Protein AF-A0A257XDQ1-F1 (afdb_monomer)

pLDDT: mean 88.64, std 8.13, range [65.81, 97.06]

Mean predicted aligned error: 6.96 Å

Radius of gyration: 19.27 Å; Cα contacts (8 Å, |Δi|>4): 38; chains: 1; bounding box: 41×22×68 Å

Solvent-accessible surface area (backbone atoms only — not comparable to full-atom values): 5580 Å² total; per-residue (Å²): 133,54,73,66,55,53,52,51,50,50,52,54,50,49,50,53,50,52,51,52,50,50,53,52,48,52,54,50,49,53,50,49,50,56,33,64,74,64,78,47,88,65,85,69,54,65,58,51,54,47,50,33,53,52,35,39,51,50,45,52,54,47,24,62,74,77,38,57,92,42,62,90,60,46,62,69,56,23,52,57,48,19,54,54,50,43,48,54,52,53,51,48,46,43,64,68,66,68,73,109

Secondary structure (DSSP, 8-state):
--HHHHHHHHHHHHHHHHHHHHHHHHHHHHHHHHHHHHSS--TTHHHHHHHHHHHHHHHHHHHHHH-GGGTTTHHHHHHHHHHHHHHHHHHHHIIIII--

Structure (mmCIF, N/CA/C/O backbone):
data_AF-A0A257XDQ1-F1
#
_entry.id   AF-A0A257XDQ1-F1
#
loop_
_atom_site.group_PDB
_atom_site.id
_atom_site.type_symbol
_atom_site.label_atom_id
_atom_site.label_alt_id
_atom_site.label_comp_id
_atom_site.label_asym_id
_atom_site.label_entity_id
_atom_site.label_seq_id
_atom_site.pdbx_PDB_ins_code
_atom_site.Cartn_x
_atom_site.Cartn_y
_atom_site.Cartn_z
_atom_site.occupancy
_atom_site.B_iso_or_equiv
_atom_site.auth_seq_id
_atom_site.auth_comp_id
_atom_site.auth_asym_id
_atom_site.auth_atom_id
_atom_site.pdbx_PDB_model_num
ATOM 1 N N . MET A 1 1 ? 2.269 12.643 35.773 1.00 72.62 1 MET A N 1
ATOM 2 C CA . MET A 1 1 ? 2.066 11.376 35.039 1.00 72.62 1 MET A CA 1
ATOM 3 C C . MET A 1 1 ? 2.540 10.262 35.943 1.00 72.62 1 MET A C 1
ATOM 5 O O . MET A 1 1 ? 3.649 10.373 36.456 1.00 72.62 1 MET A O 1
ATOM 9 N N . SER A 1 2 ? 1.698 9.272 36.229 1.00 93.00 2 SER A N 1
ATOM 10 C CA . SER A 1 2 ? 2.114 8.131 37.045 1.00 93.00 2 SER A CA 1
ATOM 11 C C . SER A 1 2 ? 3.023 7.202 36.233 1.00 93.00 2 SER A C 1
ATOM 13 O O . SER A 1 2 ? 3.004 7.214 35.001 1.00 93.00 2 SER A O 1
ATOM 15 N N . LEU A 1 3 ? 3.830 6.389 36.915 1.00 93.12 3 LEU A N 1
ATOM 16 C CA . LEU A 1 3 ? 4.708 5.412 36.264 1.00 93.12 3 LEU A CA 1
ATOM 17 C C . LEU A 1 3 ? 3.900 4.382 35.449 1.00 93.12 3 LEU A C 1
ATOM 19 O O . LEU A 1 3 ? 4.326 3.956 34.378 1.00 93.12 3 LEU A O 1
ATOM 23 N N . THR A 1 4 ? 2.687 4.072 35.907 1.00 94.56 4 THR A N 1
ATOM 24 C CA . THR A 1 4 ? 1.713 3.232 35.205 1.00 94.56 4 THR A CA 1
ATOM 25 C C . THR A 1 4 ? 1.228 3.874 33.903 1.00 94.56 4 THR A C 1
ATOM 27 O O . THR A 1 4 ? 1.156 3.189 32.887 1.00 94.56 4 THR A O 1
ATOM 30 N N . ASP A 1 5 ? 0.966 5.186 33.887 1.00 94.75 5 ASP A N 1
ATOM 31 C CA . ASP A 1 5 ? 0.554 5.897 32.664 1.00 94.75 5 ASP A CA 1
ATOM 32 C C . ASP A 1 5 ? 1.662 5.868 31.609 1.00 94.75 5 ASP A C 1
ATOM 34 O O . ASP A 1 5 ? 1.409 5.618 30.432 1.00 94.75 5 ASP A O 1
ATOM 38 N N . ILE A 1 6 ? 2.909 6.077 32.041 1.00 95.06 6 ILE A N 1
ATOM 39 C CA . ILE A 1 6 ? 4.086 6.031 31.166 1.00 95.06 6 ILE A CA 1
ATOM 40 C C . ILE A 1 6 ? 4.266 4.622 30.591 1.00 95.06 6 ILE A C 1
ATOM 42 O O . ILE A 1 6 ? 4.501 4.473 29.390 1.00 95.06 6 ILE A O 1
ATOM 46 N N . MET A 1 7 ? 4.117 3.585 31.420 1.00 95.44 7 MET A N 1
ATOM 47 C CA . MET A 1 7 ? 4.206 2.192 30.980 1.00 95.44 7 MET A CA 1
ATOM 48 C C . MET A 1 7 ? 3.103 1.851 29.969 1.00 95.44 7 MET A C 1
ATOM 50 O O . MET A 1 7 ? 3.396 1.279 28.922 1.00 95.44 7 MET A O 1
ATOM 54 N N . ASN A 1 8 ? 1.861 2.270 30.218 1.00 96.38 8 ASN A N 1
ATOM 55 C CA . ASN A 1 8 ? 0.737 2.036 29.310 1.00 96.38 8 ASN A CA 1
ATOM 56 C C . ASN A 1 8 ? 0.937 2.721 27.951 1.00 96.38 8 ASN A C 1
ATOM 58 O O . ASN A 1 8 ? 0.725 2.098 26.911 1.00 96.38 8 ASN A O 1
ATOM 62 N N . ILE A 1 9 ? 1.393 3.979 27.945 1.00 95.81 9 ILE A N 1
ATOM 63 C CA . ILE A 1 9 ? 1.713 4.706 26.708 1.00 95.81 9 ILE A CA 1
ATOM 64 C C . ILE A 1 9 ? 2.837 3.996 25.954 1.00 95.81 9 ILE A C 1
ATOM 66 O O . ILE A 1 9 ? 2.719 3.775 24.752 1.00 95.81 9 ILE A O 1
ATOM 70 N N . THR A 1 10 ? 3.903 3.607 26.653 1.00 96.12 10 THR A N 1
ATOM 71 C CA . THR A 1 10 ? 5.056 2.934 26.039 1.00 96.12 10 THR A CA 1
ATOM 72 C C . THR A 1 10 ? 4.647 1.616 25.387 1.00 96.12 10 THR A C 1
ATOM 74 O O . THR A 1 10 ? 5.046 1.348 24.258 1.00 96.12 10 THR A O 1
ATOM 77 N N . LEU A 1 11 ? 3.809 0.815 26.052 1.00 96.56 11 LEU A N 1
ATOM 78 C CA . LEU A 1 11 ? 3.319 -0.450 25.502 1.00 96.56 11 LEU A CA 1
ATOM 79 C C . LEU A 1 11 ? 2.422 -0.232 24.278 1.00 96.56 11 LEU A C 1
ATOM 81 O O . LEU A 1 11 ? 2.636 -0.859 23.242 1.00 96.56 11 LEU A O 1
ATOM 85 N N . MET A 1 12 ? 1.456 0.684 24.370 1.00 96.50 12 MET A N 1
ATOM 86 C CA . MET A 1 12 ? 0.526 0.984 23.276 1.00 96.50 12 MET A CA 1
ATOM 87 C C . MET A 1 12 ? 1.250 1.545 22.049 1.00 96.50 12 MET A C 1
ATOM 89 O O . MET A 1 12 ? 1.060 1.057 20.936 1.00 96.50 12 MET A O 1
ATOM 93 N N . GLN A 1 13 ? 2.107 2.549 22.245 1.00 96.38 13 GLN A N 1
ATOM 94 C CA . GLN A 1 13 ? 2.839 3.194 21.155 1.00 96.38 13 GLN A CA 1
ATOM 95 C C . GLN A 1 13 ? 3.936 2.292 20.592 1.00 96.38 13 GLN A C 1
ATOM 97 O O . GLN A 1 13 ? 4.133 2.254 19.380 1.00 96.38 13 GLN A O 1
ATOM 102 N N . GLY A 1 14 ? 4.610 1.519 21.448 1.00 96.75 14 GLY A N 1
ATOM 103 C CA . GLY A 1 14 ? 5.584 0.521 21.018 1.00 96.75 14 GLY A CA 1
ATOM 104 C C . GLY A 1 14 ? 4.945 -0.536 20.121 1.00 96.75 14 GLY A C 1
ATOM 105 O O . GLY A 1 14 ? 5.467 -0.820 19.045 1.00 96.75 14 GLY A O 1
ATOM 106 N N . PHE A 1 15 ? 3.778 -1.058 20.510 1.00 96.62 15 PHE A N 1
ATOM 107 C CA . PHE A 1 15 ? 3.029 -2.016 19.699 1.00 96.62 15 PHE A CA 1
ATOM 108 C C .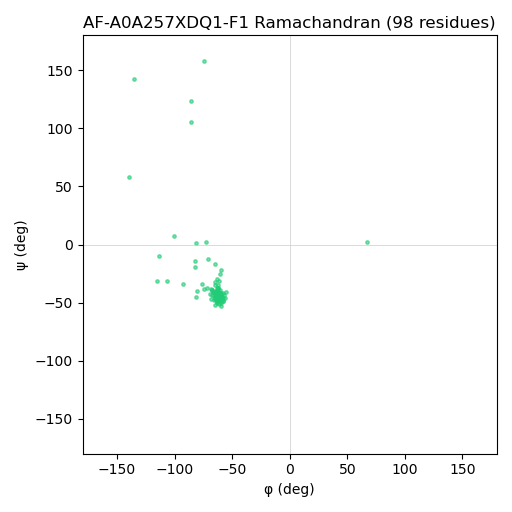 PHE A 1 15 ? 2.540 -1.406 18.378 1.00 96.62 15 PHE A C 1
ATOM 110 O O . PHE A 1 15 ? 2.740 -1.999 17.319 1.00 96.62 15 PHE A O 1
ATOM 117 N N . ALA A 1 16 ? 1.954 -0.205 18.415 1.00 96.19 16 ALA A N 1
ATOM 118 C CA . ALA A 1 16 ? 1.506 0.494 17.211 1.00 96.19 16 ALA A CA 1
ATOM 119 C C . ALA A 1 16 ? 2.669 0.762 16.238 1.00 96.19 16 ALA A C 1
ATOM 121 O O . ALA A 1 16 ? 2.542 0.513 15.038 1.00 96.19 16 ALA A O 1
ATOM 122 N N . GLY A 1 17 ? 3.821 1.196 16.758 1.00 96.94 17 GLY A N 1
ATOM 123 C CA . GLY A 1 17 ? 5.038 1.412 15.979 1.00 96.94 17 GLY A CA 1
ATOM 124 C C . GLY A 1 17 ? 5.562 0.127 15.339 1.00 96.94 17 GLY A C 1
ATOM 125 O O . GLY A 1 17 ? 5.833 0.112 14.141 1.00 96.94 17 GLY A O 1
ATOM 126 N N . LEU A 1 18 ? 5.638 -0.970 16.100 1.00 97.06 18 LEU A N 1
ATOM 127 C CA . LEU A 1 18 ? 6.031 -2.292 15.592 1.00 97.06 18 LEU A CA 1
ATOM 128 C C . LEU A 1 18 ? 5.072 -2.815 14.518 1.00 97.06 18 LEU A C 1
ATOM 130 O O . LEU A 1 18 ? 5.516 -3.367 13.509 1.00 97.06 18 LEU A O 1
ATOM 134 N N . SER A 1 19 ? 3.767 -2.619 14.706 1.00 96.44 19 SER A N 1
ATOM 135 C CA . SER A 1 19 ? 2.748 -3.002 13.729 1.00 96.44 19 SER A CA 1
ATOM 136 C C . SER A 1 19 ? 2.908 -2.219 12.427 1.00 96.44 19 SER A C 1
ATOM 138 O O . SER A 1 19 ? 2.970 -2.814 11.351 1.00 96.44 19 SER A O 1
ATOM 140 N N . LEU A 1 20 ? 3.023 -0.889 12.509 1.00 95.69 20 LEU A N 1
ATOM 141 C CA . LEU A 1 20 ? 3.198 -0.032 11.337 1.00 95.69 20 LEU A CA 1
ATOM 142 C C . LEU A 1 20 ? 4.514 -0.343 10.612 1.00 95.69 20 LEU A C 1
ATOM 144 O O . LEU A 1 20 ? 4.527 -0.481 9.391 1.00 95.69 20 LEU A O 1
ATOM 148 N N . PHE A 1 21 ? 5.602 -0.527 11.365 1.00 96.38 21 PHE A N 1
ATOM 149 C CA . PHE A 1 21 ? 6.890 -0.959 10.827 1.00 96.38 21 PHE A CA 1
ATOM 150 C C . PHE A 1 21 ? 6.766 -2.279 10.065 1.00 96.38 21 PHE A C 1
ATOM 152 O O . PHE A 1 21 ? 7.254 -2.377 8.945 1.00 96.38 21 PHE A O 1
ATOM 159 N N . SER A 1 22 ? 6.074 -3.272 10.629 1.00 95.69 22 SER A N 1
ATOM 160 C CA . SER A 1 22 ? 5.889 -4.579 9.989 1.00 95.69 22 SER A CA 1
ATOM 161 C C . SER A 1 22 ? 5.107 -4.471 8.679 1.00 95.69 22 SER A C 1
ATOM 163 O O . SER A 1 22 ? 5.478 -5.096 7.690 1.00 95.69 22 SER A O 1
ATOM 165 N N . VAL A 1 23 ? 4.058 -3.644 8.637 1.00 91.25 23 VAL A N 1
ATOM 166 C CA . VAL A 1 23 ? 3.270 -3.391 7.419 1.00 91.25 23 VAL A CA 1
ATOM 167 C C . VAL A 1 23 ? 4.114 -2.708 6.338 1.00 91.25 23 VAL A C 1
ATOM 169 O O . VAL A 1 23 ? 4.113 -3.146 5.187 1.00 91.25 23 VAL A O 1
ATOM 172 N N . LEU A 1 24 ? 4.872 -1.670 6.703 1.00 90.56 24 LEU A N 1
ATOM 173 C CA . LEU A 1 24 ? 5.775 -0.973 5.781 1.00 90.56 24 LEU A CA 1
ATOM 174 C C . LEU A 1 24 ? 6.904 -1.890 5.288 1.00 90.56 24 LEU A C 1
ATOM 176 O O . LEU A 1 24 ? 7.235 -1.870 4.104 1.00 90.56 24 LEU A O 1
ATOM 180 N N . LEU A 1 25 ? 7.451 -2.730 6.172 1.00 93.12 25 LEU A N 1
ATOM 181 C CA . LEU A 1 25 ? 8.461 -3.731 5.837 1.00 93.12 25 LEU A CA 1
ATOM 182 C C . LEU A 1 25 ? 7.905 -4.759 4.852 1.00 93.12 25 LEU A C 1
ATOM 184 O O . LEU A 1 25 ? 8.555 -5.029 3.849 1.00 93.12 25 LEU A O 1
ATOM 188 N N . LEU A 1 26 ? 6.711 -5.306 5.097 1.00 91.00 26 LEU A N 1
ATOM 189 C CA . LEU A 1 26 ? 6.069 -6.262 4.191 1.00 91.00 26 LEU A CA 1
ATOM 190 C C . LEU A 1 26 ? 5.791 -5.646 2.815 1.00 91.00 26 LEU A C 1
ATOM 192 O O . LEU A 1 26 ? 6.071 -6.286 1.802 1.00 91.00 26 LEU A O 1
ATOM 196 N N . MET A 1 27 ? 5.309 -4.398 2.762 1.00 85.69 27 MET A N 1
ATOM 197 C CA . MET A 1 27 ? 5.153 -3.671 1.496 1.00 85.69 27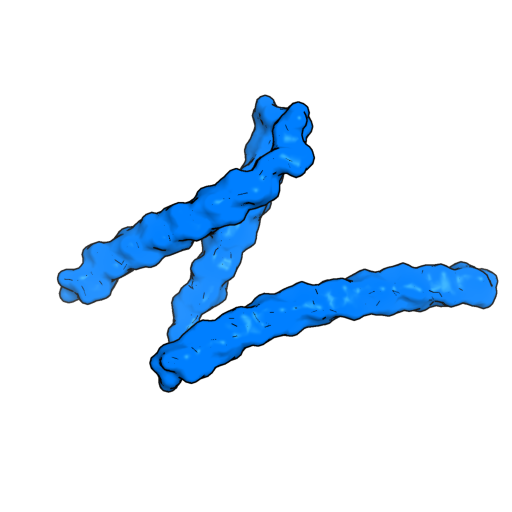 MET A CA 1
ATOM 198 C C . MET A 1 27 ? 6.491 -3.508 0.765 1.00 85.69 27 MET A C 1
ATOM 200 O O . MET A 1 27 ? 6.587 -3.830 -0.419 1.00 85.69 27 MET A O 1
ATOM 204 N N . GLY A 1 28 ? 7.536 -3.055 1.464 1.00 85.81 28 GLY A N 1
ATOM 205 C CA . GLY A 1 28 ? 8.870 -2.877 0.885 1.00 85.81 28 GLY A CA 1
ATOM 206 C C . GLY A 1 28 ? 9.503 -4.190 0.417 1.00 85.81 28 GLY A C 1
ATOM 207 O O . GLY A 1 28 ? 10.133 -4.234 -0.637 1.00 85.81 28 GLY A O 1
ATOM 208 N N . LEU A 1 29 ? 9.292 -5.280 1.155 1.00 88.50 29 LEU A N 1
ATOM 209 C CA . LEU A 1 29 ? 9.759 -6.617 0.796 1.00 88.50 29 LEU A CA 1
ATOM 210 C C . LEU A 1 29 ? 9.039 -7.136 -0.454 1.00 88.50 29 LEU A C 1
ATOM 212 O O . LEU A 1 29 ? 9.687 -7.681 -1.343 1.00 88.50 29 LEU A O 1
ATOM 216 N N . GLY A 1 30 ? 7.728 -6.903 -0.571 1.00 83.62 30 GLY A N 1
ATOM 217 C CA . GLY A 1 30 ? 6.967 -7.206 -1.786 1.00 83.62 30 GLY A CA 1
ATOM 218 C C . GLY A 1 30 ? 7.528 -6.485 -3.017 1.00 83.62 30 GLY A C 1
ATOM 219 O O . GLY A 1 30 ? 7.768 -7.122 -4.045 1.00 83.62 30 GLY A O 1
ATOM 220 N N . LEU A 1 31 ? 7.832 -5.187 -2.889 1.00 78.38 31 LEU A N 1
ATOM 221 C CA . LEU A 1 31 ? 8.530 -4.414 -3.925 1.00 78.38 31 LEU A CA 1
ATOM 222 C C . LEU A 1 31 ? 9.888 -5.018 -4.284 1.00 78.38 31 LEU A C 1
ATOM 224 O O . LEU A 1 31 ? 10.200 -5.192 -5.462 1.00 78.38 31 LEU A O 1
ATOM 228 N N . ALA A 1 32 ? 10.694 -5.326 -3.267 1.00 83.31 32 ALA A N 1
ATOM 229 C CA . ALA A 1 32 ? 12.039 -5.855 -3.442 1.00 83.31 32 ALA A CA 1
ATOM 230 C C . ALA A 1 32 ? 12.032 -7.213 -4.156 1.00 83.31 32 ALA A C 1
ATOM 232 O O . ALA A 1 32 ? 12.891 -7.451 -5.000 1.00 83.31 32 ALA A O 1
ATOM 233 N N . ILE A 1 33 ? 11.053 -8.080 -3.876 1.00 83.94 33 ILE A N 1
ATOM 234 C CA . ILE A 1 33 ? 10.876 -9.346 -4.598 1.00 83.94 33 ILE A CA 1
ATOM 235 C C . ILE A 1 33 ? 10.519 -9.072 -6.059 1.00 83.94 33 ILE A C 1
ATOM 237 O O . ILE A 1 33 ? 11.182 -9.594 -6.950 1.00 83.94 33 ILE A O 1
ATOM 241 N N . ILE A 1 34 ? 9.508 -8.241 -6.318 1.00 77.19 34 ILE A N 1
ATOM 242 C CA . ILE A 1 34 ? 9.029 -7.962 -7.679 1.00 77.19 34 ILE A CA 1
ATOM 243 C C . ILE A 1 34 ? 10.156 -7.365 -8.537 1.00 77.19 34 ILE A C 1
ATOM 245 O O . ILE A 1 34 ? 10.457 -7.882 -9.613 1.00 77.19 34 ILE A O 1
ATOM 249 N N . PHE A 1 35 ? 10.847 -6.335 -8.043 1.00 71.81 35 PHE A N 1
ATOM 250 C CA . PHE A 1 35 ? 11.985 -5.733 -8.745 1.00 71.81 35 PHE A CA 1
ATOM 251 C C . PHE A 1 35 ? 13.204 -6.650 -8.817 1.00 71.81 35 PHE A C 1
ATOM 253 O O . PHE A 1 35 ? 13.872 -6.701 -9.849 1.00 71.81 35 PHE A O 1
ATOM 260 N N . GLY A 1 36 ? 13.475 -7.406 -7.753 1.00 76.81 36 GLY A N 1
ATOM 261 C CA . GLY A 1 36 ? 14.576 -8.361 -7.703 1.00 76.81 36 GLY A CA 1
ATOM 262 C C . GLY A 1 36 ? 14.430 -9.482 -8.732 1.00 76.81 36 GLY A C 1
ATOM 263 O O . GLY A 1 36 ? 15.429 -9.913 -9.297 1.00 76.81 36 GLY A O 1
ATOM 264 N N . GLN A 1 37 ? 13.200 -9.920 -9.022 1.00 78.75 37 GLN A N 1
ATOM 265 C CA . GLN A 1 37 ? 12.935 -10.904 -10.077 1.00 78.75 37 GLN A CA 1
ATOM 266 C C . GLN A 1 37 ? 12.999 -10.300 -11.488 1.00 78.75 37 GLN A C 1
ATOM 268 O O . GLN A 1 37 ? 13.426 -10.980 -12.416 1.00 78.75 37 GLN A O 1
ATOM 273 N N . MET A 1 38 ? 12.599 -9.036 -11.670 1.00 77.50 38 MET A N 1
ATOM 274 C CA . MET A 1 38 ? 12.594 -8.391 -12.992 1.00 77.50 38 MET A CA 1
ATOM 275 C C . MET A 1 38 ? 13.962 -7.840 -13.423 1.00 77.50 38 MET A C 1
ATOM 277 O O . MET A 1 38 ? 14.133 -7.503 -14.591 1.00 77.50 38 MET A O 1
ATOM 281 N N . GLY A 1 39 ? 14.938 -7.722 -12.515 1.00 72.81 39 GLY A N 1
ATOM 282 C CA . GLY A 1 39 ? 16.291 -7.237 -12.830 1.00 72.81 39 GLY A CA 1
ATOM 283 C C . GLY A 1 39 ? 16.366 -5.757 -13.236 1.00 72.81 39 GLY A C 1
ATOM 284 O O . GLY A 1 39 ? 17.447 -5.254 -13.536 1.00 72.81 39 GLY A O 1
ATOM 285 N N . VAL A 1 40 ? 15.232 -5.051 -13.220 1.00 74.81 40 VA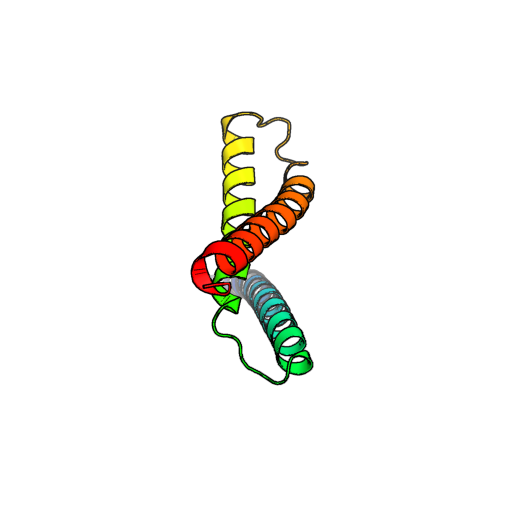L A N 1
ATOM 286 C CA . VAL A 1 40 ? 15.093 -3.623 -13.516 1.00 74.81 40 VAL A CA 1
ATOM 287 C C . VAL A 1 40 ? 14.182 -2.968 -12.478 1.00 74.81 40 VAL A C 1
ATOM 289 O O . VAL A 1 40 ? 13.189 -3.553 -12.037 1.00 74.81 40 VAL A O 1
ATOM 292 N N . ILE A 1 41 ? 14.512 -1.736 -12.088 1.00 67.56 41 ILE A N 1
ATOM 293 C CA . ILE A 1 41 ? 13.667 -0.923 -11.207 1.00 67.56 41 ILE A CA 1
ATOM 294 C C . ILE A 1 41 ? 12.658 -0.194 -12.095 1.00 67.56 41 ILE A C 1
ATOM 296 O O . ILE A 1 41 ? 13.012 0.748 -12.800 1.00 67.56 41 ILE A O 1
ATOM 300 N N . ASN A 1 42 ? 11.406 -0.651 -12.085 1.00 68.12 42 ASN A N 1
ATOM 301 C CA . ASN A 1 42 ? 10.323 0.009 -12.807 1.00 68.12 42 ASN A CA 1
ATOM 302 C C . ASN A 1 42 ? 9.712 1.126 -11.939 1.00 68.12 42 ASN A C 1
ATOM 304 O O . ASN A 1 42 ? 9.233 0.863 -10.836 1.00 68.12 42 ASN A O 1
ATOM 308 N N . MET A 1 43 ? 9.690 2.365 -12.441 1.00 65.81 43 MET A N 1
ATOM 309 C CA . MET A 1 43 ? 9.105 3.521 -11.739 1.00 65.81 43 MET A CA 1
ATOM 310 C C . MET A 1 43 ? 7.564 3.478 -11.656 1.00 65.81 43 MET A C 1
ATOM 312 O O . MET A 1 43 ? 6.983 4.191 -10.843 1.00 65.81 43 MET A O 1
ATOM 316 N N . ALA A 1 44 ? 6.908 2.586 -12.405 1.00 66.50 44 ALA A N 1
ATOM 317 C CA . ALA A 1 44 ? 5.459 2.341 -12.388 1.00 66.50 44 ALA A CA 1
ATOM 318 C C . ALA A 1 44 ? 4.942 1.602 -11.132 1.00 66.50 44 ALA A C 1
ATOM 320 O O . ALA A 1 44 ? 3.776 1.240 -11.023 1.00 66.50 44 ALA A O 1
A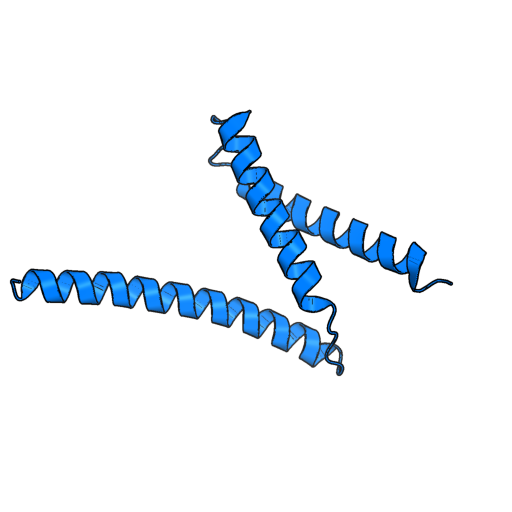TOM 321 N N . HIS A 1 45 ? 5.790 1.283 -10.157 1.00 71.69 45 HIS A N 1
ATOM 322 C CA . HIS A 1 45 ? 5.337 0.451 -9.041 1.00 71.69 45 HIS A CA 1
ATOM 323 C C . HIS A 1 45 ? 4.445 1.206 -8.045 1.00 71.69 45 HIS A C 1
ATOM 325 O O . HIS A 1 45 ? 3.464 0.662 -7.534 1.00 71.69 45 HIS A O 1
ATOM 331 N N . GLY A 1 46 ? 4.771 2.474 -7.775 1.00 73.12 46 GLY A N 1
ATOM 332 C CA . GLY A 1 46 ? 4.013 3.296 -6.830 1.00 73.12 46 GLY A CA 1
ATOM 333 C C . GLY A 1 46 ? 2.577 3.560 -7.291 1.00 73.12 46 GLY A C 1
ATOM 334 O O . GLY A 1 46 ? 1.665 3.614 -6.468 1.00 73.12 46 GLY A O 1
ATOM 335 N N . GLU A 1 47 ? 2.349 3.659 -8.601 1.00 80.94 47 GLU A N 1
ATOM 336 C CA . GLU A 1 47 ? 1.020 3.880 -9.186 1.00 80.94 47 GLU A CA 1
ATOM 337 C C . GLU A 1 47 ? 0.103 2.661 -9.018 1.00 80.94 47 GLU A C 1
ATOM 339 O O . GLU A 1 47 ? -1.036 2.832 -8.586 1.00 80.94 47 GLU A O 1
ATOM 344 N N . PHE A 1 48 ? 0.590 1.429 -9.217 1.00 76.50 48 PHE A N 1
ATOM 345 C CA . PHE A 1 48 ? -0.224 0.226 -8.988 1.00 76.50 48 PHE A CA 1
ATOM 346 C C . PHE A 1 48 ? -0.561 0.009 -7.510 1.00 76.50 48 PHE A C 1
ATOM 348 O O . PHE A 1 48 ? -1.698 -0.338 -7.181 1.00 76.50 48 PHE A O 1
ATOM 355 N N . MET A 1 49 ? 0.388 0.276 -6.606 1.00 82.38 49 MET A N 1
ATOM 356 C CA . MET A 1 49 ? 0.117 0.273 -5.164 1.00 82.38 49 MET A CA 1
ATOM 357 C C . MET A 1 49 ? -0.957 1.309 -4.799 1.00 82.38 49 MET A C 1
ATOM 359 O O . MET A 1 49 ? -1.876 1.014 -4.032 1.00 82.38 49 MET A O 1
ATOM 363 N N . THR A 1 50 ? -0.876 2.504 -5.389 1.00 89.19 50 THR A N 1
ATOM 364 C CA . THR A 1 50 ? -1.836 3.590 -5.160 1.00 89.19 50 THR A CA 1
ATOM 365 C C . THR A 1 50 ? -3.231 3.217 -5.663 1.00 89.19 50 THR A C 1
ATOM 367 O O . THR A 1 50 ? -4.200 3.378 -4.926 1.00 89.19 50 THR A O 1
ATOM 370 N N . ILE A 1 51 ? -3.349 2.642 -6.865 1.00 91.31 51 ILE A N 1
ATOM 371 C CA . ILE A 1 51 ? -4.629 2.167 -7.420 1.00 91.31 51 ILE A CA 1
ATOM 372 C C . ILE A 1 51 ? -5.291 1.145 -6.483 1.00 91.31 51 ILE A C 1
ATOM 374 O O . ILE A 1 51 ? -6.492 1.236 -6.208 1.00 91.31 51 ILE A O 1
ATOM 378 N N . GLY A 1 52 ? -4.516 0.201 -5.941 1.00 91.19 52 GLY A N 1
ATOM 379 C CA . GLY A 1 52 ? -5.025 -0.778 -4.981 1.00 91.19 52 GLY A CA 1
ATOM 380 C C . GLY A 1 52 ? -5.527 -0.135 -3.684 1.00 91.19 52 GLY A C 1
ATOM 381 O O . GLY A 1 52 ? -6.645 -0.415 -3.249 1.00 91.19 52 GLY A O 1
ATOM 382 N N . ALA A 1 53 ? -4.747 0.780 -3.102 1.00 91.38 53 ALA A N 1
ATOM 383 C CA . ALA A 1 53 ? -5.126 1.495 -1.883 1.00 91.38 53 ALA A CA 1
ATOM 384 C C . ALA A 1 53 ? -6.404 2.333 -2.069 1.00 91.38 53 ALA A C 1
ATOM 386 O O . ALA A 1 53 ? -7.318 2.259 -1.245 1.00 91.38 53 ALA A O 1
ATOM 387 N N . TYR A 1 54 ? -6.507 3.074 -3.177 1.00 94.75 54 TYR A N 1
ATOM 388 C CA . TYR A 1 54 ? -7.705 3.854 -3.499 1.00 94.75 54 TYR A CA 1
ATOM 389 C C . TYR A 1 54 ? -8.925 2.969 -3.742 1.00 94.75 54 TYR A C 1
ATOM 391 O O . TYR A 1 54 ? -10.025 3.339 -3.338 1.00 94.75 54 TYR A O 1
ATOM 399 N N . THR A 1 55 ? -8.748 1.786 -4.336 1.00 94.75 55 THR A N 1
ATOM 400 C CA . THR A 1 55 ? -9.850 0.832 -4.508 1.00 94.75 55 THR A CA 1
ATOM 401 C C . THR A 1 55 ? -10.396 0.378 -3.157 1.00 94.75 55 THR A C 1
ATOM 403 O O . THR A 1 55 ? -11.606 0.421 -2.941 1.00 94.75 55 THR A O 1
ATOM 406 N N . ILE A 1 56 ? -9.524 0.005 -2.215 1.00 94.50 56 ILE A N 1
ATOM 407 C CA . ILE A 1 56 ? -9.945 -0.403 -0.866 1.00 94.50 56 ILE A CA 1
ATOM 408 C C . ILE A 1 56 ? -10.662 0.742 -0.150 1.00 94.50 56 ILE A C 1
ATOM 410 O O . ILE A 1 56 ? -11.745 0.538 0.399 1.00 94.50 56 ILE A O 1
ATOM 414 N N . TYR A 1 57 ? -10.092 1.947 -0.197 1.00 94.12 57 TYR A N 1
ATOM 415 C CA . TYR A 1 57 ? -10.703 3.134 0.395 1.00 94.12 57 TYR A CA 1
ATOM 416 C C . TYR A 1 57 ? -12.092 3.421 -0.192 1.00 94.12 57 TYR A C 1
ATOM 418 O O . TYR A 1 57 ? -13.048 3.635 0.555 1.00 94.12 57 TYR A O 1
ATOM 426 N N . MET A 1 58 ? -12.229 3.364 -1.519 1.00 94.69 58 MET A N 1
ATOM 427 C CA . MET A 1 58 ? -13.504 3.579 -2.197 1.00 94.69 58 MET A CA 1
ATOM 428 C C . MET A 1 58 ? -14.536 2.535 -1.764 1.00 94.69 58 MET A C 1
ATOM 430 O O . MET A 1 58 ? -15.655 2.898 -1.420 1.00 94.69 58 MET A O 1
ATOM 434 N N . PHE A 1 59 ? -14.172 1.251 -1.721 1.00 94.44 59 PHE A N 1
ATOM 435 C CA . PHE A 1 59 ? -15.080 0.200 -1.257 1.00 94.44 59 PHE A CA 1
ATOM 436 C C . PHE A 1 59 ? -15.484 0.385 0.211 1.00 94.44 59 PHE A C 1
ATOM 438 O O . PHE A 1 59 ? -16.654 0.173 0.530 1.00 94.44 59 PHE A O 1
ATOM 445 N N . SER A 1 60 ? -14.569 0.824 1.084 1.00 93.38 60 SER A N 1
ATOM 446 C CA . SER A 1 60 ? -14.893 1.162 2.480 1.00 93.38 60 SER A CA 1
ATOM 447 C C . SER A 1 60 ? -15.931 2.282 2.538 1.00 93.38 60 SER A C 1
ATOM 449 O O . SER A 1 60 ? -17.000 2.105 3.114 1.00 93.38 60 SER A O 1
ATOM 451 N N . SER A 1 61 ? -15.668 3.401 1.856 1.00 93.19 61 SER A N 1
ATOM 452 C CA . SER A 1 61 ? -16.556 4.569 1.852 1.00 93.19 61 SER A CA 1
ATOM 453 C C . SER A 1 61 ? -17.924 4.270 1.224 1.00 93.19 61 SER A C 1
ATOM 455 O O . SER A 1 61 ? -18.959 4.678 1.756 1.00 93.19 61 SER A O 1
ATOM 457 N N . LEU A 1 62 ? -17.959 3.502 0.130 1.00 93.19 62 LEU A N 1
ATOM 458 C CA . LEU A 1 62 ? -19.206 3.073 -0.506 1.00 93.19 62 LEU A CA 1
ATOM 459 C C . LEU A 1 62 ? -20.009 2.141 0.400 1.00 93.19 62 LEU A C 1
ATOM 461 O O . LEU A 1 62 ? -21.227 2.276 0.488 1.00 93.19 62 LEU A O 1
ATOM 465 N N . THR A 1 63 ? -19.344 1.217 1.091 1.00 92.69 63 THR A N 1
ATOM 466 C CA . THR A 1 63 ? -20.025 0.302 2.012 1.00 92.69 63 THR A CA 1
ATOM 467 C C . THR A 1 63 ? -20.587 1.061 3.209 1.00 92.69 63 THR A C 1
ATOM 469 O O . THR A 1 63 ? -21.745 0.862 3.555 1.00 92.69 63 THR A O 1
ATOM 472 N N . GLU A 1 64 ? -19.825 1.988 3.789 1.00 90.31 64 GLU A N 1
ATOM 473 C CA . GLU A 1 64 ? -20.295 2.850 4.880 1.00 90.31 64 GLU A CA 1
ATOM 474 C C . GLU A 1 64 ? -21.499 3.711 4.470 1.00 90.31 64 GLU A C 1
ATOM 476 O O . GLU A 1 64 ? -22.436 3.868 5.251 1.00 90.31 64 GLU A O 1
ATOM 481 N N . THR A 1 65 ? -21.502 4.230 3.238 1.00 91.19 65 THR A N 1
ATOM 482 C CA . THR A 1 65 ? -22.545 5.147 2.752 1.00 91.19 65 THR A CA 1
ATOM 483 C C . THR A 1 65 ? -23.811 4.420 2.294 1.00 91.19 65 THR A C 1
ATOM 485 O O . THR A 1 65 ? -24.919 4.847 2.612 1.00 91.19 65 THR A O 1
ATOM 488 N N . PHE A 1 66 ? -23.669 3.340 1.521 1.00 89.81 66 PHE A N 1
ATOM 489 C CA . PHE A 1 66 ? -24.790 2.712 0.813 1.00 89.81 66 PHE A CA 1
ATOM 490 C C . PHE A 1 66 ? -25.242 1.386 1.428 1.00 89.81 66 PHE A C 1
ATOM 492 O O . PHE A 1 66 ? -26.417 1.036 1.330 1.00 89.81 66 PHE A O 1
ATOM 499 N N . LEU A 1 67 ? -24.331 0.625 2.039 1.00 89.25 67 LEU A N 1
ATOM 500 C CA . LEU A 1 67 ? -24.568 -0.755 2.477 1.00 89.25 67 LEU A CA 1
ATOM 501 C C . LEU A 1 67 ? -23.918 -1.025 3.849 1.00 89.25 67 LEU A C 1
ATOM 503 O O . LEU A 1 67 ? -23.111 -1.949 3.970 1.00 89.25 67 LEU A O 1
ATOM 507 N N . PRO A 1 68 ? -24.271 -0.277 4.914 1.00 86.25 68 PRO A N 1
ATOM 508 C CA . PRO A 1 68 ? -23.582 -0.370 6.206 1.00 86.25 68 PRO A CA 1
ATOM 509 C C . PRO A 1 68 ? -23.665 -1.771 6.836 1.00 86.25 68 PRO A C 1
ATOM 511 O O . PRO A 1 68 ? -22.761 -2.182 7.559 1.00 86.25 68 PRO A O 1
ATOM 514 N N . GLY A 1 69 ? -24.700 -2.557 6.505 1.00 87.00 69 GLY A N 1
ATOM 515 C CA . GLY A 1 69 ? -24.819 -3.960 6.924 1.00 87.00 69 GLY A CA 1
ATOM 516 C C . GLY A 1 69 ? -23.746 -4.898 6.347 1.00 87.00 69 GLY A C 1
ATOM 517 O O . GLY A 1 69 ? -23.538 -5.980 6.888 1.00 87.00 69 GLY A O 1
ATOM 518 N N . PHE A 1 70 ? -23.037 -4.487 5.290 1.00 86.75 70 PHE A N 1
ATOM 519 C CA . PHE A 1 70 ? -21.956 -5.246 4.650 1.00 86.75 70 PHE A CA 1
ATOM 520 C C . PHE A 1 70 ? -20.549 -4.771 5.056 1.00 86.75 70 PHE A C 1
ATOM 522 O O . PHE A 1 70 ? -19.556 -5.267 4.520 1.00 86.75 70 PHE A O 1
ATOM 529 N N . ALA A 1 71 ? -20.430 -3.863 6.033 1.00 85.88 71 ALA A N 1
ATOM 530 C CA . ALA A 1 71 ? -19.147 -3.309 6.483 1.00 85.88 71 ALA A CA 1
ATOM 531 C C . ALA A 1 71 ? -18.150 -4.362 7.012 1.00 85.88 71 ALA A C 1
ATOM 533 O O . ALA A 1 71 ? -16.945 -4.135 6.999 1.00 85.88 71 ALA A O 1
ATOM 534 N N . SER A 1 72 ? -18.611 -5.537 7.440 1.00 88.25 72 SER A N 1
ATOM 535 C CA . SER A 1 72 ? -17.727 -6.639 7.847 1.00 88.25 72 SER A CA 1
ATOM 536 C C . SER A 1 72 ? -17.210 -7.478 6.673 1.00 88.25 72 SER A C 1
ATOM 538 O O . SER A 1 72 ? -16.217 -8.187 6.824 1.00 88.25 72 SER A O 1
ATOM 540 N N . MET A 1 73 ? -17.864 -7.417 5.508 1.00 91.12 73 MET A N 1
ATOM 541 C CA . MET A 1 73 ? -17.604 -8.313 4.378 1.00 91.12 73 MET A CA 1
ATOM 542 C C . MET A 1 73 ? -17.003 -7.607 3.157 1.00 91.12 73 MET A C 1
ATOM 544 O O . MET A 1 73 ? -16.552 -8.285 2.241 1.00 91.12 73 MET A O 1
ATOM 548 N N . TYR A 1 74 ? -16.947 -6.271 3.117 1.00 92.31 74 TYR A N 1
ATOM 549 C CA . TYR A 1 74 ? -16.458 -5.552 1.930 1.00 92.31 74 TYR A CA 1
ATOM 550 C C . TYR A 1 74 ? -14.989 -5.845 1.593 1.00 92.31 74 TYR A C 1
ATOM 552 O O . TYR A 1 74 ? -14.609 -5.797 0.425 1.00 92.31 74 TYR A O 1
ATOM 560 N N . PHE A 1 75 ? -14.158 -6.149 2.595 1.00 92.75 75 PHE A N 1
ATOM 561 C CA . PHE A 1 75 ? -12.704 -6.197 2.434 1.00 92.75 75 PHE A CA 1
ATOM 562 C C . PHE A 1 75 ? -12.223 -7.277 1.437 1.00 92.75 75 PHE A C 1
ATOM 564 O O . PHE A 1 75 ? -11.487 -6.926 0.513 1.00 92.75 75 PHE A O 1
ATOM 571 N N . PRO A 1 76 ? -12.671 -8.550 1.502 1.00 94.00 76 PRO A N 1
ATOM 572 C CA . PRO A 1 76 ? -12.370 -9.542 0.463 1.00 94.00 76 PRO A CA 1
ATOM 573 C C . PRO A 1 76 ? -12.784 -9.121 -0.954 1.00 94.00 76 PRO A C 1
ATOM 575 O O . PRO A 1 76 ? -12.026 -9.326 -1.902 1.00 94.00 76 PRO A O 1
ATOM 578 N N . PHE A 1 77 ? -13.958 -8.500 -1.114 1.00 93.31 77 PHE A N 1
ATOM 579 C CA . PHE A 1 77 ? -14.420 -8.021 -2.421 1.00 93.31 77 PHE A CA 1
ATOM 580 C C . PHE A 1 77 ? -13.561 -6.866 -2.940 1.00 93.31 77 PHE A C 1
ATOM 582 O O . PHE A 1 77 ? -13.236 -6.829 -4.125 1.00 93.31 77 PHE A O 1
ATOM 589 N N . ALA A 1 78 ? -13.146 -5.963 -2.050 1.00 9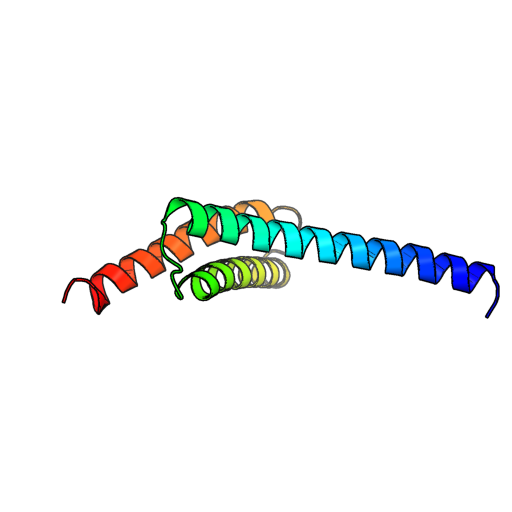4.31 78 ALA A N 1
ATOM 590 C CA . ALA A 1 78 ? -12.264 -4.853 -2.382 1.00 94.31 78 ALA A CA 1
ATOM 591 C C . ALA A 1 78 ? -10.890 -5.332 -2.873 1.00 94.31 78 ALA A C 1
ATOM 593 O O . ALA A 1 78 ? -10.352 -4.754 -3.813 1.00 94.31 78 ALA A O 1
ATOM 594 N N . ILE A 1 79 ? -10.347 -6.414 -2.298 1.00 93.25 79 ILE A N 1
ATOM 595 C CA . ILE A 1 79 ? -9.100 -7.032 -2.779 1.00 93.25 79 ILE A CA 1
ATOM 596 C C . ILE A 1 79 ? -9.274 -7.531 -4.215 1.00 93.25 79 ILE A C 1
ATOM 598 O O . ILE A 1 79 ? -8.474 -7.184 -5.082 1.00 93.25 79 ILE A O 1
ATOM 602 N N . VAL A 1 80 ? -10.324 -8.3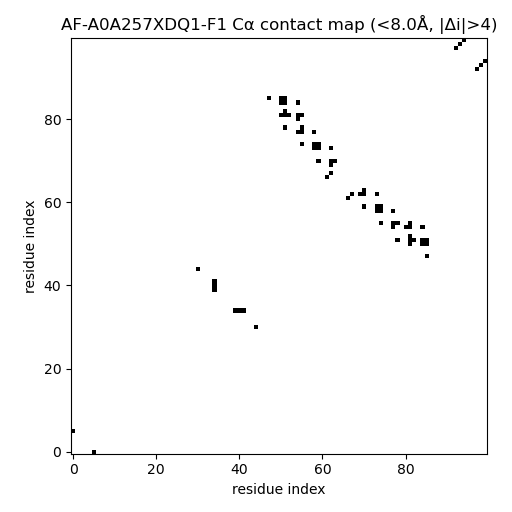11 -4.491 1.00 94.94 80 VAL A N 1
ATOM 603 C CA . VAL A 1 80 ? -10.582 -8.832 -5.846 1.00 94.94 80 VAL A CA 1
ATOM 604 C C . VAL A 1 80 ? -10.753 -7.683 -6.842 1.00 94.94 80 VAL A C 1
ATOM 606 O O . VAL A 1 80 ? -10.145 -7.693 -7.911 1.00 94.94 80 VAL A O 1
ATOM 609 N N . ALA A 1 81 ? -11.514 -6.654 -6.466 1.00 95.69 81 ALA A N 1
ATOM 610 C CA . ALA A 1 81 ? -11.693 -5.464 -7.285 1.00 95.69 81 ALA A CA 1
ATOM 611 C C . ALA A 1 81 ? -10.368 -4.727 -7.539 1.00 95.69 81 ALA A C 1
ATOM 613 O O . ALA A 1 81 ? -10.117 -4.327 -8.672 1.00 95.69 81 ALA A O 1
ATOM 614 N N . ALA A 1 82 ? -9.499 -4.591 -6.532 1.00 93.56 82 ALA A N 1
ATOM 615 C CA . ALA A 1 82 ? -8.204 -3.925 -6.669 1.00 93.56 82 ALA A CA 1
ATOM 616 C C . ALA A 1 82 ? -7.317 -4.610 -7.720 1.00 93.56 82 ALA A C 1
ATOM 618 O O . ALA A 1 82 ? -6.717 -3.927 -8.548 1.00 93.56 82 ALA A O 1
ATOM 619 N N . PHE A 1 83 ? -7.295 -5.948 -7.746 1.00 91.38 83 PHE A N 1
ATOM 620 C CA . PHE A 1 83 ? -6.601 -6.712 -8.787 1.00 91.38 83 PHE A CA 1
ATOM 621 C C . PHE A 1 83 ? -7.188 -6.456 -10.180 1.00 91.38 83 PHE A C 1
ATOM 623 O O . PHE A 1 83 ? -6.441 -6.182 -11.120 1.00 91.38 83 PHE A O 1
ATOM 630 N N . CYS A 1 84 ? -8.516 -6.509 -10.322 1.00 95.31 84 CYS A N 1
ATOM 631 C CA . CYS A 1 84 ? -9.180 -6.275 -11.605 1.00 95.31 84 CYS A CA 1
ATOM 632 C C . CYS A 1 84 ? -8.963 -4.847 -12.126 1.00 95.31 84 CYS A C 1
ATOM 634 O O . CYS A 1 84 ? -8.707 -4.661 -13.314 1.00 95.31 84 CYS A O 1
ATOM 636 N N . ILE A 1 85 ? -9.038 -3.843 -11.249 1.00 94.88 85 ILE A N 1
ATOM 637 C CA . ILE A 1 85 ? -8.840 -2.435 -11.608 1.00 94.88 85 ILE A CA 1
ATOM 638 C C . ILE A 1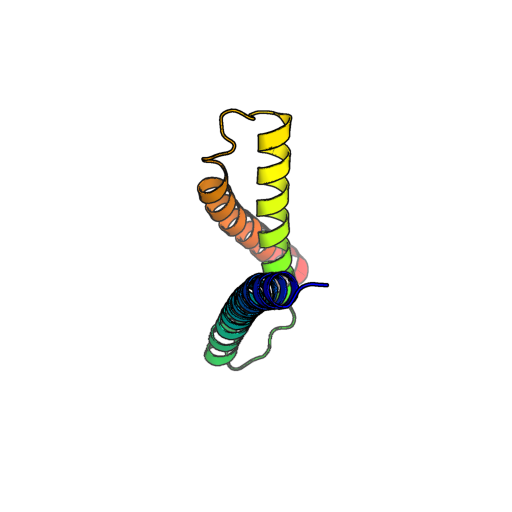 85 ? -7.380 -2.188 -11.991 1.00 94.88 85 ILE A C 1
ATOM 640 O O . ILE A 1 85 ? -7.129 -1.604 -13.042 1.00 94.88 85 ILE A O 1
ATOM 644 N N . ALA A 1 86 ? -6.414 -2.676 -11.206 1.00 90.31 86 ALA A N 1
ATOM 645 C CA . ALA A 1 86 ? -4.996 -2.551 -11.546 1.00 90.31 86 ALA A CA 1
ATOM 646 C C . ALA A 1 86 ? -4.677 -3.195 -12.907 1.00 90.31 86 ALA A C 1
ATOM 648 O O . ALA A 1 86 ? -3.980 -2.591 -13.723 1.00 90.31 86 ALA A O 1
ATOM 649 N N . PHE A 1 87 ? -5.245 -4.374 -13.189 1.00 90.12 87 PHE A N 1
ATOM 650 C CA . PHE A 1 87 ? -5.127 -5.026 -14.494 1.00 90.12 87 PHE A CA 1
ATOM 651 C C . PHE A 1 87 ? -5.726 -4.179 -15.624 1.00 90.12 87 PHE A C 1
ATOM 653 O O . PHE A 1 87 ? -5.072 -3.975 -16.644 1.00 90.12 87 PHE A O 1
ATOM 660 N N . ALA A 1 88 ? -6.941 -3.653 -15.443 1.00 93.94 88 ALA A N 1
ATOM 661 C CA . ALA A 1 88 ? -7.605 -2.830 -16.451 1.00 93.94 88 ALA A CA 1
ATOM 662 C C . ALA A 1 88 ? -6.807 -1.556 -16.779 1.00 93.94 88 ALA A C 1
ATOM 664 O O . ALA A 1 88 ? -6.654 -1.214 -17.950 1.00 93.94 88 ALA A O 1
ATOM 665 N N . PHE A 1 89 ? -6.250 -0.888 -15.763 1.00 90.75 89 PHE A N 1
ATOM 666 C CA . PHE A 1 89 ? -5.379 0.275 -15.954 1.00 90.75 89 PHE A CA 1
ATOM 667 C C . PHE A 1 89 ? -4.067 -0.091 -16.653 1.00 90.75 89 PHE A C 1
ATOM 669 O O . PHE A 1 89 ? -3.671 0.598 -17.591 1.00 90.75 89 PHE A O 1
ATOM 676 N N . GLY A 1 90 ? -3.419 -1.188 -16.248 1.00 87.81 90 GLY A N 1
ATOM 677 C CA . GLY A 1 90 ? -2.199 -1.669 -16.901 1.00 87.81 90 GLY A CA 1
ATOM 678 C C . GLY A 1 90 ? -2.426 -1.996 -18.379 1.00 87.81 90 GLY A C 1
ATOM 679 O O . GLY A 1 90 ? -1.673 -1.539 -19.237 1.00 87.81 90 GLY A O 1
ATOM 680 N N . TRP A 1 91 ? -3.518 -2.701 -18.687 1.00 90.44 91 TRP A N 1
ATOM 681 C CA . TRP A 1 91 ? -3.930 -2.992 -20.061 1.00 90.44 91 TRP A CA 1
ATOM 682 C C . TRP A 1 91 ? -4.190 -1.715 -20.862 1.00 90.44 91 TRP A C 1
ATOM 684 O O . TRP A 1 91 ? -3.756 -1.590 -22.007 1.00 90.44 91 TRP A O 1
ATOM 694 N N . PHE A 1 92 ? -4.906 -0.755 -20.271 1.00 91.88 92 PHE A N 1
ATOM 695 C CA . PHE A 1 92 ? -5.203 0.518 -20.919 1.00 91.88 92 PHE A CA 1
ATOM 696 C C . PHE A 1 92 ? -3.925 1.290 -21.264 1.00 91.88 92 PHE A C 1
ATOM 698 O O . PHE A 1 92 ? -3.811 1.793 -22.380 1.00 91.88 92 PHE A O 1
ATOM 705 N N . ILE A 1 93 ? -2.947 1.334 -20.354 1.00 89.31 93 ILE A N 1
ATOM 706 C CA . ILE A 1 93 ? -1.645 1.965 -20.603 1.00 89.31 93 ILE A CA 1
ATOM 707 C C . ILE A 1 93 ? -0.877 1.242 -21.710 1.00 89.31 93 ILE A C 1
ATOM 709 O O . ILE A 1 93 ? -0.332 1.904 -22.593 1.00 89.31 93 ILE A O 1
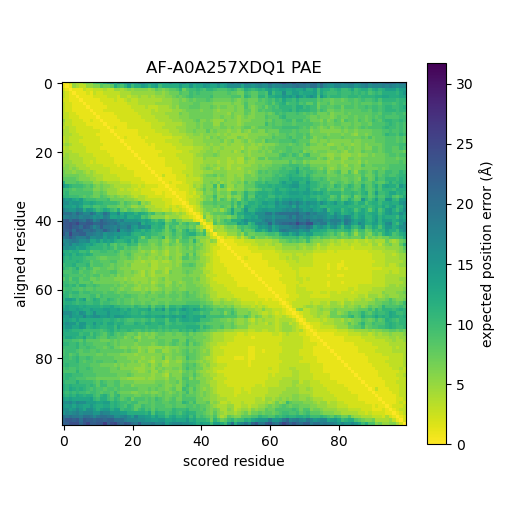ATOM 713 N N . GLU A 1 94 ? -0.857 -0.092 -21.713 1.00 88.94 94 GLU A N 1
ATOM 714 C CA . GLU A 1 94 ? -0.204 -0.850 -22.783 1.00 88.94 94 GLU A CA 1
ATOM 715 C C . GLU A 1 94 ? -0.809 -0.508 -24.150 1.00 88.94 94 GLU A C 1
ATOM 717 O O . GLU A 1 94 ? -0.089 -0.199 -25.102 1.00 88.94 94 GLU A O 1
ATOM 722 N N . TRP A 1 95 ? -2.139 -0.521 -24.236 1.00 93.25 95 TRP A N 1
ATOM 723 C CA . TRP A 1 95 ? -2.859 -0.200 -25.462 1.00 93.25 95 TRP A CA 1
ATOM 724 C C . TRP A 1 95 ? -2.642 1.252 -25.914 1.00 93.25 95 TRP A C 1
ATOM 726 O O . TRP A 1 95 ? -2.410 1.490 -27.100 1.00 93.25 95 TRP A O 1
ATOM 736 N N . ALA A 1 96 ? -2.696 2.212 -24.988 1.00 92.50 96 ALA A N 1
ATOM 737 C CA . ALA A 1 96 ? -2.656 3.636 -25.307 1.00 92.50 96 ALA A CA 1
ATOM 738 C C . ALA A 1 96 ? -1.241 4.174 -25.567 1.00 92.50 96 ALA A C 1
ATOM 740 O O . ALA A 1 96 ? -1.072 5.010 -26.450 1.00 92.50 96 ALA A O 1
ATOM 741 N N . LEU A 1 97 ? -0.241 3.732 -24.796 1.00 89.12 97 LEU A N 1
ATOM 742 C CA . LEU A 1 97 ? 1.091 4.350 -24.771 1.00 89.12 97 LEU A CA 1
ATOM 743 C C . LEU A 1 97 ? 2.214 3.448 -25.279 1.00 89.12 97 LEU A C 1
ATOM 745 O O . LEU A 1 97 ? 3.191 3.966 -25.800 1.00 89.12 97 LEU A O 1
ATOM 749 N N . ILE A 1 98 ? 2.120 2.128 -25.093 1.00 88.50 98 ILE A N 1
ATOM 750 C CA . ILE A 1 98 ? 3.230 1.215 -25.422 1.00 88.50 98 ILE A CA 1
ATOM 751 C C . ILE A 1 98 ? 3.100 0.670 -26.848 1.00 88.50 98 ILE A C 1
ATOM 753 O O . ILE A 1 98 ? 4.100 0.425 -27.516 1.00 88.50 98 ILE A O 1
ATOM 757 N N . ARG A 1 99 ? 1.869 0.450 -27.322 1.00 80.88 99 ARG A N 1
ATOM 758 C CA . ARG A 1 99 ? 1.606 -0.129 -28.652 1.00 80.88 99 ARG A CA 1
ATOM 759 C C . ARG A 1 99 ? 1.684 0.864 -29.823 1.00 80.88 99 ARG A C 1
ATOM 761 O O . ARG A 1 99 ? 1.449 0.437 -30.952 1.00 80.88 99 ARG A O 1
ATOM 768 N N . HIS A 1 100 ? 1.996 2.133 -29.570 1.00 70.88 100 HIS A N 1
ATOM 769 C CA . HIS A 1 100 ? 2.169 3.193 -30.571 1.00 70.88 100 HIS A CA 1
ATOM 770 C C . HIS A 1 100 ? 3.570 3.792 -30.448 1.00 70.88 100 HIS A C 1
ATOM 772 O O . HIS A 1 100 ? 4.133 4.159 -31.502 1.00 70.88 100 HIS A O 1
#

Foldseek 3Di:
DDPVVVVVCCVVVVVVVVVVVVVVVVVVVVQCVVCVVVVDNDPCPVVLVVLLVVLQVVLQVCCVPPPVVCNVPSNVVSNVVSVVRSVVVVVVCCVPPVVD

Sequence (100 aa):
MSLTDIMNITLMQGFAGLSLFSVLLLMGLGLAIIFGQMGVINMAHGEFMTIGAYTIYMFSSL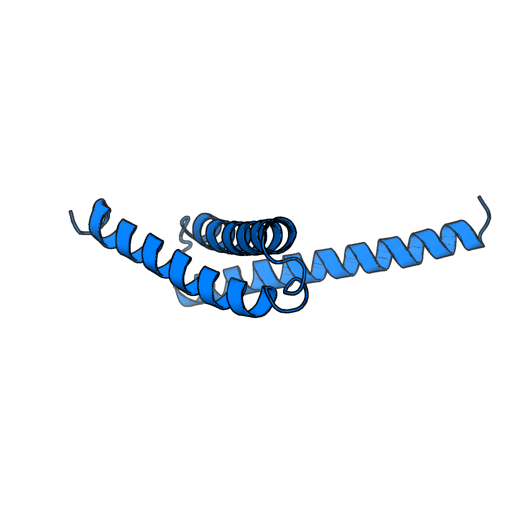TETFLPGFASMYFPFAIVAAFCIAFAFGWFIEWALIRH